Protein AF-A0A7S2GLH0-F1 (afdb_monomer_lite)

Structure (mmCIF, N/CA/C/O backbone):
data_AF-A0A7S2GLH0-F1
#
_entry.id   AF-A0A7S2GLH0-F1
#
loop_
_atom_site.group_PDB
_atom_site.id
_atom_site.type_symbol
_atom_site.label_atom_id
_atom_site.label_alt_id
_atom_site.label_comp_id
_atom_site.label_asym_id
_atom_site.label_entity_id
_atom_site.label_seq_id
_atom_site.pdbx_PDB_ins_code
_atom_site.Cartn_x
_atom_site.Cartn_y
_atom_site.Cartn_z
_atom_site.occupancy
_atom_site.B_iso_or_equiv
_atom_site.auth_seq_id
_atom_site.auth_comp_id
_atom_site.auth_asym_id
_atom_site.auth_atom_id
_atom_site.pdbx_PDB_model_num
ATOM 1 N N . ASP A 1 1 ? 28.088 -12.891 -2.652 1.00 66.31 1 ASP A N 1
ATOM 2 C CA . ASP A 1 1 ? 27.156 -11.848 -3.096 1.00 66.31 1 ASP A CA 1
ATOM 3 C C . ASP A 1 1 ? 27.469 -10.560 -2.345 1.00 66.31 1 ASP A C 1
ATOM 5 O O . ASP A 1 1 ? 27.118 -10.436 -1.178 1.00 66.31 1 ASP A O 1
ATOM 9 N N . GLU A 1 2 ? 28.258 -9.663 -2.943 1.00 68.81 2 GLU A N 1
ATOM 10 C CA . GLU A 1 2 ? 28.702 -8.412 -2.291 1.00 68.81 2 GLU A CA 1
ATOM 11 C C . GLU A 1 2 ? 27.530 -7.476 -1.950 1.00 68.81 2 GLU A C 1
ATOM 13 O O . GLU A 1 2 ? 27.595 -6.743 -0.965 1.00 68.81 2 GLU A O 1
ATOM 18 N N . ALA A 1 3 ? 26.420 -7.571 -2.689 1.00 62.12 3 ALA A N 1
ATOM 19 C CA . ALA A 1 3 ? 25.218 -6.769 -2.471 1.00 62.12 3 ALA A CA 1
ATOM 20 C C . ALA A 1 3 ? 24.576 -7.005 -1.091 1.00 62.12 3 ALA A C 1
ATOM 22 O O . ALA A 1 3 ? 24.156 -6.056 -0.432 1.00 62.12 3 ALA A O 1
ATOM 23 N N . LEU A 1 4 ? 24.562 -8.252 -0.606 1.00 71.62 4 LEU A N 1
ATOM 24 C CA . LEU A 1 4 ? 23.995 -8.593 0.706 1.00 71.62 4 LEU A CA 1
ATOM 25 C C . LEU A 1 4 ? 24.867 -8.109 1.870 1.00 71.62 4 LEU A C 1
ATOM 27 O O . LEU A 1 4 ? 24.354 -7.753 2.930 1.00 71.62 4 LEU A O 1
ATOM 31 N N . VAL A 1 5 ? 26.187 -8.069 1.671 1.00 75.69 5 VAL A N 1
ATOM 32 C CA . VAL A 1 5 ? 27.137 -7.575 2.678 1.00 75.69 5 VAL A CA 1
ATOM 33 C C . VAL A 1 5 ? 26.999 -6.063 2.840 1.00 75.69 5 VAL A C 1
ATOM 35 O O . VAL A 1 5 ? 26.977 -5.571 3.967 1.00 75.69 5 VAL A O 1
ATOM 38 N N . LEU A 1 6 ? 26.840 -5.341 1.727 1.00 75.44 6 LEU A N 1
ATOM 39 C CA . LEU A 1 6 ? 26.615 -3.897 1.736 1.00 75.44 6 LEU A CA 1
ATOM 40 C C . LEU A 1 6 ? 25.261 -3.528 2.351 1.00 75.44 6 LEU A C 1
ATOM 42 O O . LEU A 1 6 ? 25.199 -2.593 3.143 1.00 75.44 6 LEU A O 1
ATOM 46 N N . LEU A 1 7 ? 24.203 -4.294 2.065 1.00 77.19 7 LEU A N 1
ATOM 47 C CA . LEU A 1 7 ? 22.875 -4.062 2.641 1.00 77.19 7 LEU A CA 1
ATOM 48 C C . LEU A 1 7 ? 22.872 -4.263 4.166 1.00 77.19 7 LEU A C 1
ATOM 50 O O . LEU A 1 7 ? 22.341 -3.426 4.892 1.00 77.19 7 LEU A O 1
ATOM 54 N N . ARG A 1 8 ? 23.534 -5.321 4.663 1.00 77.88 8 ARG A N 1
ATOM 55 C CA . ARG A 1 8 ? 23.732 -5.542 6.106 1.00 77.88 8 ARG A CA 1
ATOM 56 C C . ARG A 1 8 ? 24.511 -4.394 6.743 1.00 77.88 8 ARG A C 1
ATOM 58 O O . ARG A 1 8 ? 24.122 -3.915 7.799 1.00 77.88 8 ARG A O 1
ATOM 65 N N . GLN A 1 9 ? 25.609 -3.969 6.118 1.00 81.31 9 GLN A N 1
ATOM 66 C CA . GLN A 1 9 ? 26.464 -2.921 6.673 1.00 81.31 9 GLN A CA 1
ATOM 67 C C . GLN A 1 9 ? 25.758 -1.558 6.697 1.00 81.31 9 GLN A C 1
ATOM 69 O O . GLN A 1 9 ? 25.910 -0.823 7.666 1.00 81.31 9 GLN A O 1
ATOM 74 N N . ALA A 1 10 ? 24.938 -1.251 5.689 1.00 75.06 10 ALA A N 1
ATOM 75 C CA . ALA A 1 10 ? 24.121 -0.039 5.665 1.00 75.06 10 ALA A CA 1
ATOM 76 C C . ALA A 1 10 ? 23.033 -0.043 6.756 1.00 75.06 10 ALA A C 1
ATOM 78 O O . ALA A 1 10 ? 22.837 0.969 7.424 1.00 75.06 10 ALA A O 1
ATOM 79 N N . LEU A 1 11 ? 22.373 -1.185 6.988 1.00 76.31 11 LEU A N 1
ATOM 80 C CA . LEU A 1 11 ? 21.372 -1.338 8.053 1.00 76.31 11 LEU A CA 1
ATOM 81 C C . LEU A 1 11 ? 21.980 -1.198 9.458 1.00 76.31 11 LEU A C 1
ATOM 83 O O . LEU A 1 11 ? 21.398 -0.529 10.304 1.00 76.31 11 LEU A O 1
ATOM 87 N N . GLU A 1 12 ? 23.163 -1.773 9.689 1.00 76.00 12 GLU A N 1
ATOM 88 C CA . GLU A 1 12 ? 23.850 -1.740 10.994 1.00 76.00 12 GLU A CA 1
ATOM 89 C C . GLU A 1 12 ? 24.319 -0.317 11.376 1.00 76.00 12 GLU A C 1
ATOM 91 O O . GLU A 1 12 ? 24.325 0.059 12.550 1.00 76.00 12 GLU A O 1
ATOM 96 N N . VAL A 1 13 ? 24.672 0.509 10.382 1.00 73.88 13 VAL A N 1
ATOM 97 C CA . VAL A 1 13 ? 25.031 1.923 10.594 1.00 73.88 13 VAL A CA 1
ATOM 98 C C . VAL A 1 13 ? 23.799 2.749 10.977 1.00 73.88 13 VAL A C 1
ATOM 100 O O . VAL A 1 13 ? 23.858 3.521 11.933 1.00 73.88 13 VAL A O 1
ATOM 103 N N . LEU A 1 14 ? 22.671 2.538 10.293 1.00 69.56 14 LEU A N 1
ATOM 104 C CA . LEU A 1 14 ? 21.427 3.273 10.545 1.00 69.56 14 LEU A CA 1
ATOM 105 C C . LEU A 1 14 ? 20.835 2.982 11.933 1.00 69.56 14 LEU A C 1
ATOM 107 O O . LEU A 1 14 ? 20.327 3.895 12.584 1.00 69.56 14 LEU A O 1
ATOM 111 N N . THR A 1 15 ? 20.927 1.741 12.424 1.00 67.25 15 THR A N 1
ATOM 112 C CA . THR A 1 15 ? 20.434 1.391 13.769 1.00 67.25 15 THR A CA 1
ATOM 113 C C . THR A 1 15 ? 21.266 2.040 14.874 1.00 67.25 15 THR A C 1
ATOM 115 O O . THR A 1 15 ? 20.710 2.573 15.833 1.00 67.25 15 THR A O 1
ATOM 118 N N . THR A 1 16 ? 22.591 2.091 14.701 1.00 63.91 16 THR A N 1
ATOM 119 C CA . THR A 1 16 ? 23.515 2.653 15.700 1.00 63.91 16 THR A CA 1
ATOM 120 C C . THR A 1 16 ? 23.279 4.153 15.939 1.00 63.91 16 THR A C 1
ATOM 122 O O . THR A 1 16 ? 23.352 4.631 17.077 1.00 63.91 16 THR A O 1
ATOM 125 N N . GLU A 1 17 ? 22.968 4.918 14.886 1.00 67.62 17 GLU A N 1
ATOM 126 C CA . GLU A 1 17 ? 22.689 6.356 15.010 1.00 67.62 17 GLU A CA 1
ATOM 127 C C . GLU A 1 17 ? 21.389 6.648 15.774 1.00 67.62 17 GLU A C 1
ATOM 129 O O . GLU A 1 17 ? 21.324 7.621 16.533 1.00 67.62 17 GLU A O 1
ATOM 134 N N . LEU A 1 18 ? 20.369 5.796 15.620 1.00 58.84 18 LEU A N 1
ATOM 135 C CA . LEU A 1 18 ? 19.088 5.959 16.308 1.00 58.84 18 LEU A CA 1
ATOM 136 C C . LEU A 1 18 ? 19.211 5.668 17.811 1.00 58.84 18 LEU A C 1
ATOM 138 O O . LEU A 1 18 ? 18.717 6.443 18.633 1.00 58.84 18 LEU A O 1
ATOM 142 N N . GLU A 1 19 ? 19.927 4.602 18.176 1.00 64.94 19 GLU A N 1
ATOM 143 C CA . GLU A 1 19 ? 20.133 4.212 19.577 1.00 64.94 19 GLU A CA 1
ATOM 144 C C . GLU A 1 19 ? 20.961 5.255 20.344 1.00 64.94 19 GLU A C 1
ATOM 146 O O . GLU A 1 19 ? 20.630 5.615 21.476 1.00 64.94 19 GLU A O 1
ATOM 151 N N . THR A 1 20 ? 21.983 5.829 19.700 1.00 61.44 20 THR A N 1
ATOM 152 C CA . THR A 1 20 ? 22.821 6.882 20.302 1.00 61.44 20 THR A CA 1
ATOM 153 C C . THR A 1 20 ? 22.031 8.175 20.550 1.00 61.44 20 THR A C 1
ATOM 155 O O . THR A 1 20 ? 22.243 8.845 21.563 1.00 61.44 20 THR A O 1
ATOM 158 N N . LYS A 1 21 ? 21.075 8.521 19.673 1.00 61.22 21 LYS A N 1
ATOM 159 C CA . LYS A 1 21 ? 20.187 9.680 19.874 1.00 61.22 21 LYS A CA 1
ATOM 160 C C . LYS A 1 21 ? 19.155 9.462 20.983 1.00 61.22 21 LYS A C 1
ATOM 162 O O . LYS A 1 21 ? 18.880 10.404 21.723 1.00 61.22 21 LYS A O 1
ATOM 167 N N . GLN A 1 22 ? 18.604 8.254 21.130 1.00 57.34 22 GLN A N 1
ATOM 168 C CA . GLN A 1 22 ? 17.631 7.960 22.192 1.00 57.34 22 GLN A CA 1
ATOM 169 C C . GLN A 1 22 ? 18.273 7.843 23.583 1.00 57.34 22 GLN A C 1
ATOM 171 O O . GLN A 1 22 ? 17.682 8.301 24.560 1.00 57.34 22 GLN A O 1
ATOM 176 N N . ALA A 1 23 ? 19.495 7.306 23.685 1.00 59.59 23 ALA A N 1
ATOM 177 C CA . ALA A 1 23 ? 20.200 7.163 24.962 1.00 59.59 23 ALA A CA 1
ATOM 178 C C . ALA A 1 23 ? 20.534 8.515 25.626 1.00 59.59 23 ALA A C 1
ATOM 180 O O . ALA A 1 23 ? 20.483 8.634 26.848 1.00 59.59 23 ALA A O 1
ATOM 181 N N . SER A 1 24 ? 20.796 9.567 24.840 1.00 57.16 24 SER A N 1
ATOM 182 C CA . SER A 1 24 ? 21.081 10.907 25.377 1.00 57.16 24 SER A CA 1
ATOM 183 C C . SER A 1 24 ? 19.861 11.607 25.994 1.00 57.16 24 SER A C 1
ATOM 185 O O . SER A 1 24 ? 20.040 12.620 26.667 1.00 57.16 24 SER A O 1
ATOM 187 N N . LEU A 1 25 ? 18.637 11.115 25.768 1.00 57.03 25 LEU A N 1
ATOM 188 C CA . LEU A 1 25 ? 17.414 11.747 26.274 1.00 57.03 25 LEU A CA 1
ATOM 189 C C . LEU A 1 25 ? 16.958 11.212 27.642 1.00 57.03 25 LEU A C 1
ATOM 191 O O . LEU A 1 25 ? 16.051 11.794 28.232 1.00 57.03 25 LEU A O 1
ATOM 195 N N . MET A 1 26 ? 17.541 10.114 28.142 1.00 60.03 26 MET A N 1
ATOM 196 C C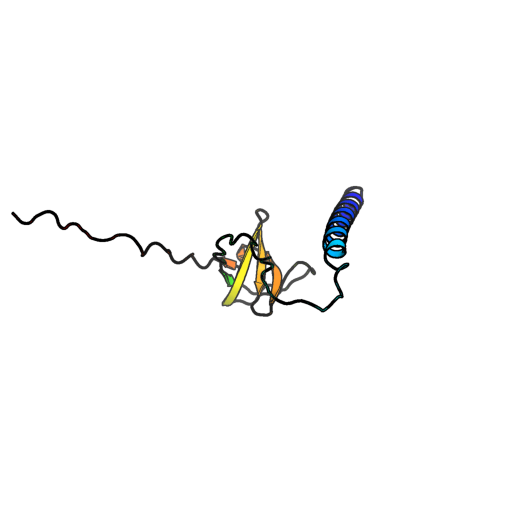A . MET A 1 26 ? 16.974 9.367 29.278 1.00 60.03 26 MET A CA 1
ATOM 197 C C . MET A 1 26 ? 17.837 9.345 30.548 1.00 60.03 26 MET A C 1
ATOM 199 O O . MET A 1 26 ? 17.373 8.888 31.592 1.00 60.03 26 MET A O 1
ATOM 203 N N . GLU A 1 27 ? 19.050 9.896 30.509 1.00 58.47 27 GLU A N 1
ATOM 204 C CA . GLU A 1 27 ? 19.855 10.139 31.709 1.00 58.47 27 GLU A CA 1
ATOM 205 C C . GLU A 1 27 ? 19.818 11.626 32.078 1.00 58.47 27 GLU A C 1
ATOM 207 O O . GLU A 1 27 ? 20.260 12.470 31.304 1.00 58.47 27 GLU A O 1
ATOM 212 N N . SER A 1 28 ? 19.327 11.913 33.293 1.00 52.53 28 SER A N 1
ATOM 213 C CA . SER A 1 28 ? 19.127 13.224 33.951 1.00 52.53 28 SER A CA 1
ATOM 214 C C . SER A 1 28 ? 17.728 13.834 33.689 1.00 52.53 28 SER A C 1
ATOM 216 O O . SER A 1 28 ? 17.422 14.307 32.608 1.00 52.53 28 SER A O 1
ATOM 218 N N . ASN A 1 29 ? 16.756 13.806 34.611 1.00 50.66 29 ASN A N 1
ATOM 219 C CA . ASN A 1 29 ? 16.848 14.228 36.008 1.00 50.66 29 ASN A CA 1
ATOM 220 C C . ASN A 1 29 ? 15.777 13.560 36.890 1.00 50.66 29 ASN A C 1
ATOM 222 O O . ASN A 1 29 ? 14.580 13.788 36.720 1.00 50.66 29 ASN A O 1
ATOM 226 N N . ALA A 1 30 ? 16.229 12.808 37.890 1.00 55.78 30 ALA A N 1
ATOM 227 C CA . ALA A 1 30 ? 15.496 12.615 39.130 1.00 55.78 30 ALA A CA 1
ATOM 228 C C . ALA A 1 30 ? 16.022 13.648 40.135 1.00 55.78 30 ALA A C 1
ATOM 230 O O . ALA A 1 30 ? 17.096 13.446 40.687 1.00 55.78 30 ALA A O 1
ATOM 231 N N . ASP A 1 31 ? 15.291 14.746 40.334 1.00 54.47 31 ASP A N 1
ATOM 232 C CA . ASP A 1 31 ? 15.242 15.462 41.614 1.00 54.47 31 ASP A CA 1
ATOM 233 C C . ASP A 1 31 ? 13.991 16.358 41.639 1.00 54.47 31 ASP A C 1
ATOM 235 O O . ASP A 1 31 ? 13.773 17.191 40.759 1.00 54.47 31 ASP A O 1
ATOM 239 N N . THR A 1 32 ? 13.113 16.122 42.609 1.00 56.41 32 THR A N 1
ATOM 240 C CA . THR A 1 32 ? 11.927 16.935 42.880 1.00 56.41 32 THR A CA 1
ATOM 241 C C . THR A 1 32 ? 12.246 17.941 43.980 1.00 56.41 32 THR A C 1
ATOM 243 O O . THR A 1 32 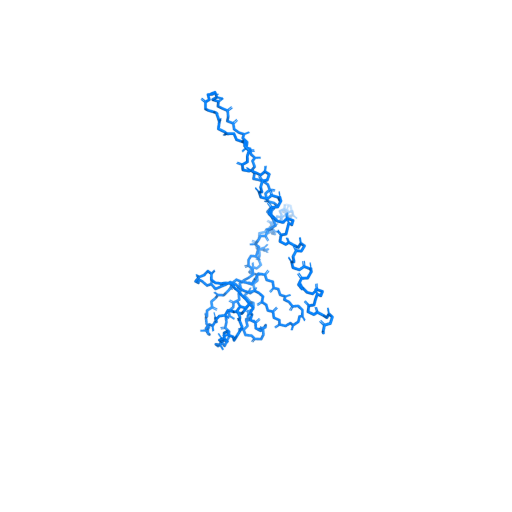? 12.249 17.550 45.143 1.00 56.41 32 THR A O 1
ATOM 246 N N . ASP A 1 33 ? 12.402 19.218 43.630 1.00 50.91 33 ASP A N 1
ATOM 247 C CA . ASP A 1 33 ? 11.925 20.371 44.412 1.00 50.91 33 ASP A CA 1
ATOM 248 C C . ASP A 1 33 ? 11.977 21.647 43.546 1.00 50.91 33 ASP A C 1
ATOM 250 O O . ASP A 1 33 ? 13.003 21.943 42.940 1.00 50.91 33 ASP A O 1
ATOM 254 N N . GLY A 1 34 ? 10.875 22.408 43.483 1.00 48.59 34 GLY A N 1
ATOM 255 C CA . GLY A 1 34 ? 10.883 23.774 42.926 1.00 48.59 34 GLY A CA 1
ATOM 256 C C . GLY A 1 34 ? 10.232 24.005 41.551 1.00 48.59 34 GLY A C 1
ATOM 257 O O . GLY A 1 34 ? 10.897 24.373 40.597 1.00 48.59 34 GLY A O 1
ATOM 258 N N . ARG A 1 35 ? 8.904 23.844 41.488 1.00 51.19 35 ARG A N 1
ATOM 259 C CA . ARG A 1 35 ? 7.919 24.843 41.011 1.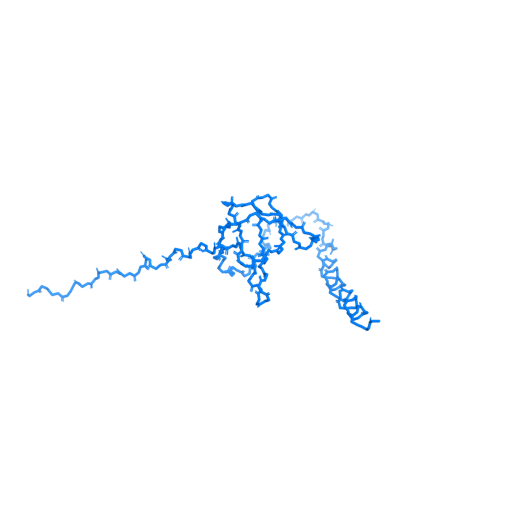00 51.19 35 ARG A CA 1
ATOM 260 C C . ARG A 1 35 ? 8.219 25.695 39.741 1.00 51.19 35 ARG A C 1
ATOM 262 O O . ARG A 1 35 ? 9.099 26.541 39.747 1.00 51.19 35 ARG A O 1
ATOM 269 N N . GLU A 1 36 ? 7.279 25.589 38.782 1.00 51.12 36 GLU A N 1
ATOM 270 C CA . GLU A 1 36 ? 7.003 26.482 37.624 1.00 51.12 36 GLU A CA 1
ATOM 271 C C . GLU A 1 36 ? 8.079 26.416 36.518 1.00 51.12 36 GLU A C 1
ATOM 273 O O . GLU A 1 36 ? 9.098 27.079 36.581 1.00 51.12 36 GLU A O 1
ATOM 278 N N . GLY A 1 37 ? 7.970 25.564 35.497 1.00 47.28 37 GLY A N 1
ATOM 279 C CA . GLY A 1 37 ? 6.893 25.515 34.508 1.00 47.28 37 GLY A CA 1
ATOM 280 C C . GLY A 1 37 ? 7.428 26.070 33.179 1.00 47.28 37 GLY A C 1
ATOM 281 O O . GLY A 1 37 ? 7.931 27.187 33.157 1.00 47.28 37 GLY A O 1
ATOM 282 N N . ASN A 1 38 ? 7.265 25.295 32.097 1.00 44.78 38 ASN A N 1
ATOM 283 C CA . ASN A 1 38 ? 7.521 25.637 30.685 1.00 44.78 38 ASN A CA 1
ATOM 284 C C . ASN A 1 38 ? 8.877 25.210 30.071 1.00 44.78 38 ASN A C 1
ATOM 286 O O . ASN A 1 38 ? 9.689 26.046 29.684 1.00 44.78 38 ASN A O 1
ATOM 290 N N . VAL A 1 39 ? 9.074 23.898 29.881 1.00 50.09 39 VAL A N 1
ATOM 291 C CA . VAL A 1 39 ? 9.903 23.378 28.776 1.00 50.09 39 VAL A CA 1
ATOM 292 C C . VAL A 1 39 ? 8.949 23.031 27.637 1.00 50.09 39 VAL A C 1
ATOM 294 O O . VAL A 1 39 ? 8.293 21.995 27.661 1.00 50.09 39 VAL A O 1
ATOM 297 N N . GLN A 1 40 ? 8.839 23.943 26.674 1.00 41.09 40 GLN A N 1
ATOM 298 C CA . GLN A 1 40 ? 8.234 23.685 25.371 1.00 41.09 40 GLN A CA 1
ATOM 299 C C . GLN A 1 40 ? 9.279 22.941 24.530 1.00 41.09 40 GLN A C 1
ATOM 301 O O . GLN A 1 40 ? 10.083 23.547 23.832 1.00 41.09 40 GLN A O 1
ATOM 306 N N . GLN A 1 41 ? 9.331 21.618 24.668 1.00 41.72 41 GLN A N 1
ATOM 307 C CA . GLN A 1 41 ? 9.550 20.775 23.496 1.00 41.72 41 GLN A CA 1
ATOM 308 C C . GLN A 1 41 ? 8.166 20.613 22.903 1.00 41.72 41 GLN A C 1
ATOM 310 O O . GLN A 1 41 ? 7.369 20.030 23.615 1.00 41.72 41 GLN A O 1
ATOM 315 N N . GLU A 1 42 ? 7.893 21.181 21.728 1.00 51.19 42 GLU A N 1
ATOM 316 C CA . GLU A 1 42 ? 6.963 20.715 20.678 1.00 51.19 42 GLU A CA 1
ATOM 317 C C . GLU A 1 42 ? 7.087 21.711 19.512 1.00 51.19 42 GLU A C 1
ATOM 319 O O . GLU A 1 42 ? 6.265 22.600 19.346 1.00 51.19 42 GLU A O 1
ATOM 324 N N . GLU A 1 43 ? 8.156 21.598 18.726 1.00 40.16 43 GLU A N 1
ATOM 325 C CA . GLU A 1 43 ? 8.187 22.125 17.353 1.00 40.16 43 GLU A CA 1
ATOM 326 C C . GLU A 1 43 ? 8.718 20.998 16.462 1.00 40.16 43 GLU A C 1
ATOM 328 O O . GLU A 1 43 ? 9.796 21.055 15.875 1.00 40.16 43 GLU A O 1
ATOM 333 N N . GLY A 1 44 ? 7.967 19.892 16.460 1.00 40.69 44 GLY A N 1
ATOM 334 C CA . GLY A 1 44 ? 7.922 19.024 15.297 1.00 40.69 44 GLY A CA 1
ATOM 335 C C . GLY A 1 44 ? 7.200 19.822 14.230 1.00 40.69 44 GLY A C 1
ATOM 336 O O . GLY A 1 44 ? 6.021 20.129 14.387 1.00 40.69 44 GLY A O 1
ATOM 337 N N . GLU A 1 45 ? 7.965 20.230 13.229 1.00 42.91 45 GLU A N 1
ATOM 338 C CA . GLU A 1 45 ? 7.530 20.946 12.045 1.00 42.91 45 GLU A CA 1
ATOM 339 C C . GLU A 1 45 ? 6.193 20.358 11.581 1.00 42.91 45 GLU A C 1
ATOM 341 O O . GLU A 1 45 ? 6.091 19.194 11.194 1.00 42.91 45 GLU A O 1
ATOM 346 N N . GLU A 1 46 ? 5.146 21.165 11.710 1.00 45.16 46 GLU A N 1
ATOM 347 C CA . GLU A 1 46 ? 3.821 20.939 11.156 1.00 45.16 46 GLU A CA 1
ATOM 348 C C . GLU A 1 46 ? 3.907 21.004 9.627 1.00 45.16 46 GLU A C 1
ATOM 350 O O . GLU A 1 46 ? 3.364 21.894 8.970 1.00 45.16 46 GLU A O 1
ATOM 355 N N . ASP A 1 47 ? 4.610 20.041 9.030 1.00 39.41 47 ASP A N 1
ATOM 356 C CA . ASP A 1 47 ? 4.426 19.716 7.630 1.00 39.41 47 ASP A CA 1
ATOM 357 C C . ASP A 1 47 ? 2.945 19.431 7.493 1.00 39.41 47 ASP A C 1
ATOM 359 O O . ASP A 1 47 ? 2.408 18.519 8.119 1.00 39.41 47 ASP A O 1
ATOM 363 N N . SER A 1 48 ? 2.261 20.311 6.777 1.00 42.69 48 SER A N 1
ATOM 364 C CA . SER A 1 48 ? 0.820 20.314 6.627 1.00 42.69 48 SER A CA 1
ATOM 365 C C . SER A 1 48 ? 0.378 18.928 6.165 1.00 42.69 48 SER A C 1
ATOM 367 O O . SER A 1 48 ? 0.416 18.645 4.966 1.00 42.69 48 SER A O 1
ATOM 369 N N . ILE A 1 49 ? -0.004 18.049 7.106 1.00 50.12 49 ILE A N 1
ATOM 370 C CA . ILE A 1 49 ? -0.319 16.648 6.821 1.00 50.12 49 ILE A CA 1
ATOM 371 C C . ILE A 1 49 ? -1.696 16.627 6.182 1.00 50.12 49 ILE A C 1
ATOM 373 O O . ILE A 1 49 ? -2.711 16.228 6.752 1.00 50.12 49 ILE A O 1
ATOM 377 N N . SER A 1 50 ? -1.741 17.046 4.931 1.00 59.75 50 SER A N 1
ATOM 378 C CA . SER A 1 50 ? -2.706 16.550 3.985 1.00 59.75 50 SER A CA 1
ATOM 379 C C . SER A 1 50 ? -2.452 15.061 3.823 1.00 59.75 50 SER A C 1
ATOM 381 O O . SER A 1 50 ? -1.784 14.637 2.881 1.00 59.75 50 SER A O 1
ATOM 383 N N . SER A 1 51 ? -2.934 14.293 4.799 1.00 72.38 51 SER A N 1
ATOM 384 C CA . SER A 1 51 ? -2.935 12.841 4.784 1.00 72.38 51 SER A CA 1
ATOM 385 C C . SER A 1 51 ? -3.708 12.434 3.543 1.00 72.38 51 SER A C 1
ATOM 387 O O . SER A 1 51 ? -4.937 12.529 3.496 1.00 72.38 51 SER A O 1
ATOM 389 N N . GLN A 1 52 ? -2.976 12.080 2.492 1.00 88.75 52 GLN A N 1
ATOM 390 C CA . GLN A 1 52 ? -3.580 11.605 1.267 1.00 88.75 52 GLN A CA 1
ATOM 391 C C . GLN A 1 52 ? -4.160 10.230 1.582 1.00 88.75 52 GLN A C 1
ATOM 393 O O . GLN A 1 52 ? -3.437 9.319 1.974 1.00 88.75 52 GLN A O 1
ATOM 398 N N . THR A 1 53 ? -5.472 10.079 1.452 1.00 92.88 53 THR A N 1
ATOM 399 C CA . THR A 1 53 ? -6.112 8.772 1.622 1.00 92.88 53 THR A CA 1
ATOM 400 C C . THR A 1 53 ? -6.304 8.118 0.267 1.00 92.88 53 THR A C 1
ATOM 402 O O . THR A 1 53 ? -6.342 8.792 -0.763 1.00 92.88 53 THR A O 1
ATOM 405 N N . GLY A 1 54 ? -6.419 6.799 0.255 1.00 94.44 54 GLY A N 1
ATOM 406 C CA . GLY A 1 54 ? -6.733 6.028 -0.933 1.00 94.44 54 GLY A CA 1
ATOM 407 C C . GLY A 1 54 ? -7.821 5.006 -0.650 1.00 94.44 54 GLY A C 1
ATOM 408 O O . GLY A 1 54 ? -7.961 4.533 0.473 1.00 94.44 54 GLY A O 1
ATOM 409 N N . THR A 1 55 ? -8.595 4.682 -1.678 1.00 96.00 55 THR A N 1
ATOM 410 C CA . THR A 1 55 ? -9.562 3.584 -1.660 1.00 96.00 55 THR A CA 1
ATOM 411 C C . THR A 1 55 ? -8.937 2.360 -2.315 1.00 96.00 55 THR A C 1
ATOM 413 O O . THR A 1 55 ? -8.433 2.450 -3.439 1.00 96.00 55 THR A O 1
ATOM 416 N N . VAL A 1 56 ? -8.993 1.217 -1.639 1.00 96.38 56 VAL A N 1
ATOM 417 C CA . VAL A 1 56 ? -8.495 -0.057 -2.159 1.00 96.38 56 VAL A CA 1
ATOM 418 C C . VAL A 1 56 ? -9.447 -0.592 -3.230 1.00 96.38 56 VAL A C 1
ATOM 420 O O . VAL A 1 56 ? -10.655 -0.695 -3.017 1.00 96.38 56 VAL A O 1
ATOM 423 N N . LEU A 1 57 ? -8.905 -0.926 -4.398 1.00 93.69 57 LEU A N 1
ATOM 424 C CA . LEU A 1 57 ? -9.660 -1.404 -5.559 1.00 93.69 57 LEU A CA 1
ATOM 425 C C . LEU A 1 57 ? -9.719 -2.930 -5.658 1.00 93.69 57 LEU A C 1
ATOM 427 O O . LEU A 1 57 ? -10.656 -3.454 -6.258 1.00 93.69 57 LEU A O 1
ATOM 431 N N . TYR A 1 58 ? -8.722 -3.621 -5.102 1.00 94.44 58 TYR A N 1
ATOM 432 C CA . TYR A 1 58 ? -8.591 -5.073 -5.166 1.00 94.44 58 TYR A CA 1
ATOM 433 C C . TYR A 1 58 ? -8.000 -5.618 -3.869 1.00 94.44 58 TYR A C 1
ATOM 435 O O . TYR A 1 58 ? -7.183 -4.958 -3.225 1.00 94.44 58 TYR A O 1
ATOM 443 N N . ASP A 1 59 ? -8.358 -6.852 -3.530 1.00 94.12 59 ASP A N 1
ATOM 444 C CA . ASP A 1 59 ? -7.786 -7.547 -2.383 1.00 94.12 59 ASP A CA 1
ATOM 445 C C . ASP A 1 59 ? -6.310 -7.863 -2.654 1.00 94.12 59 ASP A C 1
ATOM 447 O O . ASP A 1 59 ? -5.962 -8.419 -3.700 1.00 94.12 59 ASP A O 1
ATOM 451 N N . PHE A 1 60 ? -5.442 -7.566 -1.692 1.00 92.06 60 PHE A N 1
ATOM 452 C CA . PHE A 1 60 ? -4.031 -7.929 -1.745 1.00 92.06 60 PHE A CA 1
ATOM 453 C C . PHE A 1 60 ? -3.629 -8.615 -0.444 1.00 92.06 60 PHE A C 1
ATOM 455 O O . PHE A 1 60 ? -3.942 -8.166 0.661 1.00 92.06 60 PHE A O 1
ATOM 462 N N . LYS A 1 61 ? -2.953 -9.754 -0.588 1.00 94.81 61 LYS A N 1
ATOM 463 C CA . LYS A 1 61 ? -2.406 -10.519 0.527 1.00 94.81 61 LYS A CA 1
ATOM 464 C C . LYS A 1 61 ? -0.897 -10.358 0.519 1.00 94.81 61 LYS A C 1
ATOM 466 O O . LYS A 1 61 ? -0.248 -10.759 -0.445 1.00 94.81 61 LYS A O 1
ATOM 471 N N . ALA A 1 62 ? -0.378 -9.794 1.606 1.00 92.62 62 ALA A N 1
ATOM 472 C CA . ALA A 1 62 ? 1.050 -9.704 1.848 1.00 92.62 62 ALA A CA 1
ATOM 473 C C . ALA A 1 62 ? 1.694 -11.093 1.727 1.00 92.62 62 ALA A C 1
ATOM 475 O O . ALA A 1 62 ? 1.225 -12.063 2.329 1.00 92.62 62 ALA A O 1
ATOM 476 N N . SER A 1 63 ? 2.735 -11.174 0.907 1.00 91.62 63 SER A N 1
ATOM 477 C CA . SER A 1 63 ? 3.589 -12.353 0.740 1.00 91.62 63 SER A CA 1
ATOM 478 C C . SER A 1 63 ? 4.906 -12.199 1.503 1.00 91.62 63 SER A C 1
ATOM 480 O O . SER A 1 63 ? 5.482 -13.192 1.941 1.00 91.62 63 SER A O 1
ATOM 482 N N . GLU A 1 64 ? 5.334 -10.956 1.733 1.00 93.00 64 GLU A N 1
ATOM 483 C CA . GLU A 1 64 ? 6.533 -10.606 2.490 1.00 93.00 64 GLU A CA 1
ATOM 484 C C . GLU A 1 64 ? 6.213 -9.723 3.709 1.00 93.00 64 GLU A C 1
ATOM 486 O O . GLU A 1 64 ? 5.215 -9.007 3.726 1.00 93.00 64 GLU A O 1
ATOM 491 N N . ASP A 1 65 ? 7.097 -9.708 4.713 1.00 91.69 65 ASP A N 1
ATOM 492 C CA . ASP A 1 65 ? 6.892 -8.982 5.981 1.00 91.69 65 ASP A CA 1
ATOM 493 C C . ASP A 1 65 ? 6.823 -7.447 5.846 1.00 91.69 65 ASP A C 1
ATOM 495 O O . ASP A 1 65 ? 6.340 -6.764 6.744 1.00 91.69 65 ASP A O 1
ATOM 499 N N . TRP A 1 66 ? 7.317 -6.890 4.737 1.00 92.00 66 TRP A N 1
ATOM 500 C CA . TRP A 1 66 ? 7.280 -5.448 4.445 1.00 92.00 66 TRP A CA 1
ATOM 501 C C . TRP A 1 66 ? 5.983 -5.008 3.745 1.00 92.00 66 TRP A C 1
ATOM 503 O O . TRP A 1 66 ? 5.775 -3.812 3.506 1.00 92.00 66 TRP A O 1
ATOM 513 N N . GLN A 1 67 ? 5.122 -5.966 3.398 1.00 93.88 67 GLN A N 1
ATOM 514 C CA . GLN A 1 67 ? 3.830 -5.749 2.760 1.00 93.88 67 GLN A CA 1
ATOM 515 C C . GLN A 1 67 ? 2.696 -5.806 3.784 1.00 93.88 67 GLN A C 1
ATOM 517 O O . GLN A 1 67 ? 2.824 -6.402 4.852 1.00 93.88 67 GLN A O 1
ATOM 52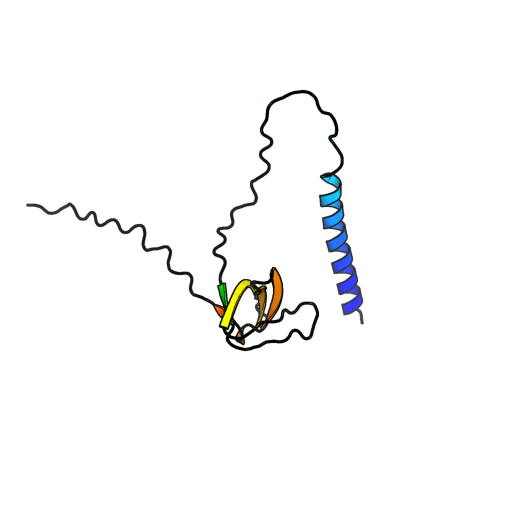2 N N . VAL A 1 68 ? 1.550 -5.220 3.435 1.00 95.12 68 VAL A N 1
ATOM 523 C CA . VAL A 1 68 ? 0.351 -5.240 4.283 1.00 95.12 68 VAL A CA 1
ATOM 524 C C . VAL A 1 68 ? -0.848 -5.823 3.542 1.00 95.12 68 VAL A C 1
ATOM 526 O O . VAL A 1 68 ? -1.017 -5.628 2.339 1.00 95.12 68 VAL A O 1
ATOM 529 N N . ASP A 1 69 ? -1.675 -6.577 4.265 1.00 95.19 69 ASP A N 1
ATOM 530 C CA . ASP A 1 69 ? -2.972 -7.033 3.780 1.00 95.19 69 ASP A CA 1
ATOM 531 C C . ASP A 1 69 ? -3.945 -5.859 3.580 1.00 95.19 69 ASP A C 1
ATOM 533 O O . ASP A 1 69 ? -4.119 -5.035 4.472 1.00 95.19 69 ASP A O 1
ATOM 537 N N . ILE A 1 70 ? -4.598 -5.802 2.415 1.00 94.56 70 ILE A N 1
ATOM 538 C CA . ILE A 1 70 ? -5.653 -4.822 2.109 1.00 94.56 70 ILE A CA 1
ATOM 539 C C . ILE A 1 70 ? -6.849 -5.512 1.451 1.00 94.56 70 ILE A C 1
ATOM 541 O O . ILE A 1 70 ? -6.690 -6.495 0.718 1.00 94.56 70 ILE A O 1
ATOM 545 N N . VAL A 1 71 ? -8.051 -5.003 1.721 1.00 95.88 71 VAL A N 1
ATOM 546 C CA . VAL A 1 71 ? -9.311 -5.533 1.190 1.00 95.88 71 VAL A CA 1
ATOM 547 C C . VAL A 1 71 ? -10.001 -4.475 0.341 1.00 95.88 71 VAL A C 1
ATOM 549 O O . VAL A 1 71 ? -9.980 -3.285 0.645 1.00 95.88 71 VAL A O 1
ATOM 552 N N . THR A 1 72 ? -10.621 -4.912 -0.749 1.00 95.75 72 THR A N 1
ATOM 553 C CA . THR A 1 72 ? -11.388 -4.058 -1.655 1.00 95.75 72 THR A CA 1
ATOM 554 C C . THR A 1 72 ? -12.425 -3.233 -0.897 1.00 95.75 72 THR A C 1
ATOM 556 O O . THR A 1 72 ? -13.255 -3.774 -0.169 1.00 95.75 72 THR A O 1
ATOM 559 N N . GLY A 1 73 ? -12.421 -1.922 -1.132 1.00 94.06 73 GLY A N 1
ATOM 560 C CA . GLY A 1 73 ? -13.318 -0.966 -0.487 1.00 94.06 73 GLY A CA 1
ATOM 561 C C . GLY A 1 73 ? -12.769 -0.342 0.796 1.00 94.06 73 GLY A C 1
ATOM 562 O O . GLY A 1 73 ? -13.340 0.652 1.245 1.00 94.06 73 GLY A O 1
ATOM 563 N N . ASP A 1 74 ? -11.664 -0.852 1.347 1.00 93.88 74 ASP A N 1
ATOM 564 C CA . ASP A 1 74 ? -11.026 -0.238 2.509 1.00 93.88 74 ASP A CA 1
ATOM 565 C C . ASP A 1 74 ? -10.420 1.123 2.166 1.00 93.88 74 ASP A C 1
ATOM 567 O O . ASP A 1 74 ? -10.012 1.401 1.031 1.00 93.88 74 ASP A O 1
ATOM 571 N N . ILE A 1 75 ? -10.340 1.974 3.188 1.00 94.62 75 ILE A N 1
ATOM 572 C CA . ILE A 1 75 ? -9.630 3.245 3.121 1.00 94.62 75 ILE A CA 1
ATOM 573 C C . ILE A 1 75 ? -8.279 3.081 3.799 1.00 94.62 75 ILE A C 1
ATOM 575 O O . ILE A 1 75 ? -8.196 2.687 4.961 1.00 94.62 75 ILE A O 1
ATOM 579 N N . VAL A 1 76 ? -7.229 3.433 3.068 1.00 94.56 76 VAL A N 1
ATOM 580 C CA . VAL A 1 76 ? -5.854 3.443 3.560 1.00 94.56 76 VAL A CA 1
ATOM 581 C C . VAL A 1 76 ? -5.302 4.861 3.554 1.00 94.56 76 VAL A C 1
ATOM 583 O O . VAL A 1 76 ? -5.712 5.705 2.753 1.00 94.56 76 VAL A O 1
ATOM 586 N N . VAL A 1 77 ? -4.357 5.136 4.446 1.00 94.12 77 VAL A N 1
ATOM 587 C CA . VAL A 1 77 ? -3.576 6.375 4.425 1.00 94.12 77 VAL A CA 1
ATOM 588 C C . VAL A 1 77 ? -2.318 6.119 3.612 1.00 94.12 77 VAL A C 1
ATOM 590 O O . VAL A 1 77 ? -1.569 5.200 3.926 1.00 94.12 77 VAL A O 1
ATOM 593 N N . VAL A 1 78 ? -2.086 6.908 2.568 1.00 92.75 78 VAL A N 1
ATOM 594 C CA . VAL A 1 78 ? -0.876 6.808 1.749 1.00 92.75 78 VAL A CA 1
ATOM 595 C C . VAL A 1 78 ? 0.217 7.632 2.416 1.00 92.75 78 VAL A C 1
ATOM 597 O O . VAL A 1 78 ? 0.121 8.857 2.480 1.00 92.75 78 VAL A O 1
ATOM 600 N N . LEU A 1 79 ? 1.228 6.937 2.933 1.00 91.56 79 LEU A N 1
ATOM 601 C CA . LEU A 1 79 ? 2.379 7.525 3.616 1.00 91.56 79 LEU A CA 1
ATOM 602 C C . LEU A 1 79 ? 3.457 7.929 2.607 1.00 91.56 79 LEU A C 1
ATOM 604 O O . LEU A 1 79 ? 4.012 9.018 2.702 1.00 91.56 79 LEU A O 1
ATOM 608 N N . GLU A 1 80 ? 3.709 7.077 1.610 1.00 91.62 80 GLU A N 1
ATOM 609 C CA . GLU A 1 80 ? 4.710 7.312 0.567 1.00 91.62 80 GLU A CA 1
ATOM 610 C C . GLU A 1 80 ? 4.262 6.713 -0.774 1.00 91.62 80 GLU A C 1
ATOM 612 O O . GLU A 1 80 ? 3.723 5.606 -0.824 1.00 91.62 80 GLU A O 1
ATOM 617 N N . GLN A 1 81 ? 4.496 7.444 -1.869 1.00 91.00 81 GLN A N 1
ATOM 618 C CA . GLN A 1 81 ? 4.294 6.964 -3.239 1.00 91.00 81 GLN A CA 1
ATOM 619 C C . GLN A 1 81 ? 5.657 6.627 -3.852 1.00 91.00 81 GLN A C 1
ATOM 621 O O . GLN A 1 81 ? 6.346 7.515 -4.360 1.00 91.00 81 GLN A O 1
ATOM 626 N N . GLY A 1 82 ? 6.055 5.357 -3.783 1.00 87.25 82 GLY A N 1
ATOM 627 C CA . GLY A 1 82 ? 7.293 4.881 -4.389 1.00 87.25 82 GLY A CA 1
ATOM 628 C C . GLY A 1 82 ? 7.240 4.962 -5.915 1.00 87.25 82 GLY A C 1
ATOM 629 O O . GLY A 1 82 ? 6.249 4.593 -6.548 1.00 87.25 82 GLY A O 1
ATOM 630 N N . ILE A 1 83 ? 8.326 5.441 -6.524 1.00 89.31 83 ILE A N 1
ATOM 631 C CA . ILE A 1 83 ? 8.469 5.540 -7.990 1.00 89.31 83 ILE A CA 1
ATOM 632 C C . ILE A 1 83 ? 8.618 4.171 -8.672 1.00 89.31 83 ILE A C 1
ATOM 634 O O . ILE A 1 83 ? 8.518 4.063 -9.891 1.00 89.31 83 ILE A O 1
ATOM 638 N N . ASP A 1 84 ? 8.883 3.134 -7.883 1.00 89.44 84 ASP A N 1
ATOM 639 C CA . ASP A 1 84 ? 8.964 1.729 -8.273 1.00 89.44 84 ASP A CA 1
ATOM 640 C C . ASP A 1 84 ? 7.583 1.057 -8.396 1.00 89.44 84 ASP A C 1
ATOM 642 O O . ASP A 1 84 ? 7.498 -0.121 -8.750 1.00 89.44 84 ASP A O 1
ATOM 646 N N . GLY A 1 85 ? 6.500 1.806 -8.155 1.00 91.19 85 GLY A N 1
ATOM 647 C CA . GLY A 1 85 ? 5.121 1.331 -8.272 1.00 91.19 85 GLY A CA 1
ATOM 648 C C . GLY A 1 85 ? 4.588 0.657 -7.008 1.00 91.19 85 GLY A C 1
ATOM 649 O O . GLY A 1 85 ? 3.526 0.033 -7.055 1.00 91.19 85 GLY A O 1
ATOM 650 N N . TRP A 1 86 ? 5.297 0.782 -5.884 1.00 94.56 86 TRP A N 1
ATOM 651 C CA . TRP A 1 86 ? 4.852 0.334 -4.568 1.00 94.56 86 TRP A CA 1
ATOM 652 C C . TRP A 1 86 ? 4.608 1.530 -3.663 1.00 94.56 86 TRP A C 1
ATOM 654 O O . TRP A 1 86 ? 5.440 2.422 -3.530 1.00 94.56 86 TRP A O 1
ATOM 664 N N . TRP A 1 87 ? 3.439 1.566 -3.040 1.00 95.19 87 TRP A N 1
ATOM 665 C CA . TRP A 1 87 ? 3.066 2.626 -2.118 1.00 95.19 87 TRP A CA 1
ATOM 666 C C . TRP A 1 87 ? 3.094 2.104 -0.699 1.00 95.19 87 TRP A C 1
ATOM 668 O O . TRP A 1 87 ? 2.531 1.046 -0.414 1.00 95.19 87 TRP A O 1
ATOM 678 N N . HIS A 1 88 ? 3.709 2.871 0.193 1.00 95.06 88 HIS A N 1
ATOM 679 C CA . HIS A 1 88 ? 3.643 2.616 1.619 1.00 95.06 88 HIS A CA 1
ATOM 680 C C . HIS A 1 88 ? 2.319 3.169 2.140 1.00 95.06 88 HIS A C 1
ATOM 682 O O . HIS A 1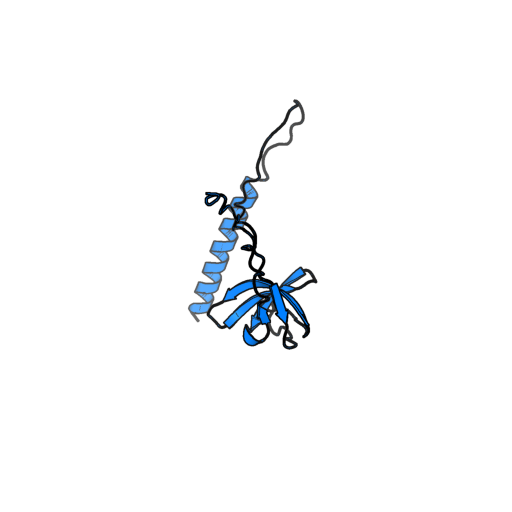 88 ? 2.050 4.371 2.053 1.00 95.06 88 HIS A O 1
ATOM 688 N N . VAL A 1 89 ? 1.481 2.287 2.677 1.00 94.94 89 VAL A N 1
ATOM 689 C CA . VAL A 1 89 ? 0.159 2.631 3.190 1.00 94.94 89 VAL A CA 1
ATOM 690 C C . VAL A 1 89 ? -0.032 2.157 4.625 1.00 94.94 89 VAL A C 1
ATOM 692 O O . VAL A 1 89 ? 0.564 1.168 5.046 1.00 94.94 89 VAL A O 1
ATOM 695 N N . ALA A 1 90 ? -0.898 2.846 5.364 1.00 95.00 90 ALA A N 1
ATOM 696 C CA . ALA A 1 90 ? -1.402 2.414 6.661 1.00 95.00 90 ALA A CA 1
ATOM 697 C C . ALA A 1 90 ? -2.887 2.039 6.568 1.00 95.00 90 ALA A C 1
ATOM 699 O O . ALA A 1 90 ? -3.702 2.775 6.006 1.00 95.00 90 ALA A O 1
ATOM 700 N N . THR A 1 91 ? -3.223 0.885 7.134 1.00 93.62 91 THR A N 1
ATOM 701 C CA . THR A 1 91 ? -4.586 0.349 7.254 1.00 93.62 91 THR A CA 1
ATOM 702 C C . THR A 1 91 ? -5.301 0.919 8.478 1.00 93.62 91 THR A C 1
ATOM 704 O O . THR A 1 91 ? -4.668 1.430 9.404 1.00 93.62 91 THR A O 1
ATOM 707 N N . ALA A 1 92 ? -6.629 0.791 8.516 1.00 87.88 92 ALA A N 1
ATOM 708 C CA . ALA A 1 92 ? -7.433 1.197 9.671 1.00 87.88 92 ALA A CA 1
ATOM 709 C C . ALA A 1 92 ? -7.089 0.413 10.955 1.00 87.88 92 ALA A C 1
ATOM 711 O O . ALA A 1 92 ? -7.251 0.937 12.054 1.00 87.88 92 ALA A O 1
ATOM 712 N N . ASP A 1 93 ? -6.561 -0.808 10.819 1.00 88.44 93 ASP A N 1
ATOM 713 C CA . ASP A 1 93 ? -6.089 -1.645 11.929 1.00 88.44 93 ASP A CA 1
ATOM 714 C C . ASP A 1 93 ? -4.732 -1.195 12.503 1.00 88.44 93 ASP A C 1
ATOM 716 O O . ASP A 1 93 ? -4.193 -1.832 13.408 1.00 88.44 93 ASP A O 1
ATOM 720 N N . GLY A 1 94 ? -4.147 -0.116 11.970 1.00 89.25 94 GLY A N 1
ATOM 721 C CA . GLY A 1 94 ? -2.858 0.418 12.408 1.00 89.25 94 GLY A CA 1
ATOM 722 C C . GLY A 1 94 ? -1.646 -0.346 11.871 1.00 89.25 94 GLY A C 1
ATOM 723 O O . GLY A 1 94 ? -0.517 -0.027 12.237 1.00 89.25 94 GLY A O 1
ATOM 724 N N . LYS A 1 95 ? -1.846 -1.335 10.989 1.00 92.69 95 LYS A N 1
ATOM 725 C CA . LYS A 1 95 ? -0.744 -1.972 10.258 1.00 92.69 95 LYS A CA 1
ATOM 726 C C . LYS A 1 95 ? -0.304 -1.078 9.107 1.00 92.69 95 LYS A C 1
ATOM 728 O O . LYS A 1 95 ? -1.161 -0.544 8.400 1.00 92.69 95 LYS A O 1
ATOM 733 N N . ALA A 1 96 ? 0.999 -0.995 8.871 1.00 93.38 96 ALA A N 1
ATOM 734 C CA . ALA A 1 96 ? 1.570 -0.304 7.726 1.00 93.38 96 ALA A CA 1
ATOM 735 C C . ALA A 1 96 ? 2.479 -1.237 6.927 1.00 93.38 96 ALA A C 1
ATOM 737 O O . ALA A 1 96 ? 3.090 -2.149 7.483 1.00 93.38 96 ALA A O 1
ATOM 738 N N . GLY A 1 97 ? 2.540 -1.010 5.624 1.00 95.31 97 GLY A N 1
ATOM 739 C CA . GLY A 1 97 ? 3.379 -1.769 4.713 1.00 95.31 97 GLY A CA 1
ATOM 740 C C . GLY A 1 97 ? 3.147 -1.337 3.277 1.00 95.31 97 GLY A C 1
ATOM 741 O O . GLY A 1 97 ? 2.395 -0.401 3.002 1.00 95.31 97 GLY A O 1
ATOM 742 N N . HIS A 1 98 ? 3.803 -2.019 2.351 1.00 96.25 98 HIS A N 1
ATOM 743 C CA . HIS A 1 98 ? 3.737 -1.660 0.944 1.00 96.25 98 HIS A CA 1
ATOM 744 C C . HIS A 1 98 ? 2.692 -2.472 0.193 1.00 96.25 98 HIS A C 1
ATOM 746 O O . HIS A 1 98 ? 2.500 -3.667 0.437 1.00 96.25 98 HIS A O 1
ATOM 752 N N . VAL A 1 99 ? 2.056 -1.812 -0.766 1.00 96.12 99 VAL A N 1
ATOM 753 C CA . VAL A 1 99 ? 1.092 -2.404 -1.692 1.00 96.12 99 VAL A CA 1
ATOM 754 C C . VAL A 1 99 ? 1.351 -1.873 -3.102 1.00 96.12 99 VAL A C 1
ATOM 756 O O . VAL A 1 99 ? 1.872 -0.765 -3.243 1.00 96.12 99 VAL A O 1
ATOM 759 N N . PRO A 1 100 ? 1.005 -2.613 -4.166 1.00 96.06 100 PRO A N 1
ATOM 760 C CA . PRO A 1 100 ? 1.177 -2.108 -5.522 1.00 96.06 100 PRO A CA 1
ATOM 761 C C . PRO A 1 100 ? 0.261 -0.904 -5.769 1.00 96.06 100 PRO A C 1
ATOM 763 O O . PRO A 1 100 ? -0.922 -0.941 -5.426 1.00 96.06 100 PRO A O 1
ATOM 766 N N . GLU A 1 101 ? 0.760 0.137 -6.434 1.00 94.44 101 GLU A N 1
ATOM 767 C CA . GLU A 1 101 ? -0.006 1.365 -6.695 1.00 94.44 101 GLU A CA 1
ATOM 768 C C . GLU A 1 101 ? -1.322 1.101 -7.439 1.00 94.44 101 GLU A C 1
ATOM 770 O O . GLU A 1 101 ? -2.341 1.738 -7.185 1.00 94.44 101 GLU A O 1
ATOM 775 N N . ALA A 1 102 ? -1.336 0.087 -8.311 1.00 95.00 102 ALA A N 1
ATOM 776 C CA . ALA A 1 102 ? -2.498 -0.283 -9.114 1.00 95.00 102 ALA A CA 1
ATOM 777 C C . ALA A 1 102 ? -3.703 -0.741 -8.267 1.00 95.00 102 ALA A C 1
ATOM 779 O O . ALA A 1 102 ? -4.818 -0.844 -8.783 1.00 95.00 102 ALA A O 1
ATOM 780 N N . PHE A 1 103 ? -3.482 -1.028 -6.980 1.00 94.88 103 PHE A N 1
ATOM 781 C CA . PHE A 1 103 ? -4.492 -1.505 -6.041 1.00 94.88 103 PHE A CA 1
ATOM 782 C C . PHE A 1 103 ? -5.110 -0.367 -5.230 1.00 94.88 103 PHE A C 1
ATOM 784 O O . PHE A 1 103 ? -6.128 -0.588 -4.577 1.00 94.88 103 PHE A O 1
ATOM 791 N N . VAL A 1 104 ? -4.549 0.844 -5.283 1.00 94.50 104 VAL A N 1
ATOM 792 C CA . VAL A 1 104 ? -4.994 1.976 -4.468 1.00 94.50 104 VAL A CA 1
ATOM 793 C C . VAL A 1 104 ? -5.335 3.162 -5.358 1.00 94.50 104 VAL A C 1
ATOM 795 O O . VAL A 1 104 ? -4.525 3.666 -6.127 1.00 94.50 104 VAL A O 1
ATOM 798 N N . ARG A 1 105 ? -6.558 3.670 -5.220 1.00 94.81 105 ARG A N 1
ATOM 799 C CA . ARG A 1 105 ? -6.985 4.908 -5.871 1.00 94.81 105 ARG A CA 1
ATOM 800 C C . ARG A 1 105 ? -6.904 6.061 -4.887 1.00 94.81 105 ARG A C 1
ATOM 802 O O . ARG A 1 105 ? -7.656 6.063 -3.920 1.00 94.81 105 ARG A O 1
ATOM 809 N N . LEU A 1 106 ? -6.075 7.069 -5.158 1.00 93.31 106 LEU A N 1
ATOM 810 C CA . LEU A 1 106 ? -6.027 8.275 -4.325 1.00 93.31 106 LEU A CA 1
ATOM 811 C C . LEU A 1 106 ? -7.390 8.974 -4.283 1.00 93.31 106 LEU A C 1
ATOM 813 O O . LEU A 1 106 ? -8.005 9.261 -5.317 1.00 93.31 106 LEU A O 1
ATOM 817 N N . ASN A 1 107 ? -7.838 9.277 -3.073 1.00 91.31 107 ASN A N 1
ATOM 818 C CA . ASN A 1 107 ? -8.984 10.127 -2.826 1.00 91.31 107 ASN A CA 1
ATOM 819 C C . ASN A 1 107 ? -8.503 11.562 -3.040 1.00 91.31 107 ASN A C 1
ATOM 821 O O . ASN A 1 107 ? -7.564 12.001 -2.386 1.00 91.31 107 ASN A O 1
ATOM 825 N N . GLY A 1 108 ? -9.085 12.281 -4.002 1.00 80.81 108 GLY A N 1
ATOM 826 C CA . GLY A 1 108 ? -8.626 13.632 -4.326 1.00 80.81 108 GLY A CA 1
ATOM 827 C C . GLY A 1 108 ? -8.598 14.527 -3.085 1.00 80.81 108 GLY A C 1
ATOM 828 O O . GLY A 1 108 ? -9.521 14.487 -2.271 1.00 80.81 108 GLY A O 1
ATOM 829 N N . ARG A 1 109 ? -7.564 15.370 -2.964 1.00 65.19 109 ARG A N 1
ATOM 830 C CA . ARG A 1 109 ? -7.559 16.472 -1.996 1.00 65.19 109 ARG A CA 1
ATOM 831 C C . ARG A 1 109 ? -8.735 17.364 -2.358 1.00 65.19 109 ARG A C 1
ATOM 833 O O . ARG A 1 109 ? -8.672 18.080 -3.356 1.00 65.19 109 ARG A O 1
ATOM 840 N N . LEU A 1 110 ? -9.829 17.276 -1.605 1.00 57.50 110 LEU A N 1
ATOM 841 C CA . LEU A 1 110 ? -10.922 18.223 -1.756 1.00 57.50 110 LEU A CA 1
ATOM 842 C C . LEU A 1 110 ? -10.314 19.607 -1.555 1.00 57.50 110 LEU A C 1
ATOM 844 O O . LEU A 1 110 ? -9.750 19.916 -0.510 1.00 57.50 110 LEU A O 1
ATOM 848 N N . ASN A 1 111 ? -10.346 20.366 -2.639 1.00 48.16 111 ASN A N 1
ATOM 849 C CA . ASN A 1 111 ? -9.784 21.683 -2.803 1.00 48.16 111 ASN A CA 1
ATOM 850 C C . ASN A 1 111 ? -10.107 22.568 -1.587 1.00 48.16 111 ASN A C 1
ATOM 852 O O . ASN A 1 111 ? -11.209 23.106 -1.483 1.00 48.16 111 ASN A O 1
ATOM 856 N N . GLN A 1 112 ? -9.145 22.754 -0.680 1.00 52.06 112 GLN A N 1
ATOM 857 C CA . GLN A 1 112 ? -9.155 23.843 0.295 1.00 52.06 112 GLN A CA 1
ATOM 858 C C . GLN A 1 112 ? -8.815 25.150 -0.443 1.00 52.06 112 GLN A C 1
ATOM 860 O O . GLN A 1 112 ? -7.797 25.780 -0.205 1.00 52.06 112 GLN A O 1
ATOM 865 N N . MET A 1 113 ? -9.654 25.511 -1.414 1.00 49.09 113 MET A N 1
ATOM 866 C CA . MET A 1 113 ? -9.662 26.796 -2.123 1.00 49.09 113 MET A CA 1
ATOM 867 C C . MET A 1 113 ? -11.116 27.207 -2.413 1.00 49.09 113 MET A C 1
ATOM 869 O O . MET A 1 113 ? -11.439 27.726 -3.472 1.00 49.09 113 MET A O 1
ATOM 873 N N . ALA A 1 114 ? -12.025 26.921 -1.477 1.00 52.59 114 ALA A N 1
ATOM 874 C CA . ALA A 1 114 ? -13.337 27.570 -1.401 1.00 52.59 114 ALA A CA 1
ATOM 875 C C . ALA A 1 114 ? -13.377 28.609 -0.262 1.00 52.59 114 ALA A C 1
ATOM 877 O O . ALA A 1 114 ? -14.443 28.963 0.232 1.00 52.59 114 ALA A O 1
ATOM 878 N N . SER A 1 115 ? -12.203 29.087 0.155 1.00 50.53 115 SER A N 1
ATOM 879 C CA . SER A 1 115 ? -12.034 30.236 1.038 1.00 50.53 115 SER A CA 1
ATOM 880 C C . SER A 1 115 ? -11.100 31.209 0.327 1.00 50.53 115 SER A C 1
ATOM 882 O O . SER A 1 115 ? -9.998 30.812 -0.045 1.00 50.53 115 SER A O 1
ATOM 884 N N . SER A 1 116 ? -11.512 32.471 0.201 1.00 53.22 116 SER A N 1
ATOM 885 C CA . SER A 1 116 ? -10.774 33.608 -0.392 1.00 53.22 116 SER A CA 1
ATOM 886 C C . SER A 1 116 ? -11.033 33.918 -1.875 1.00 53.22 116 SER A C 1
ATOM 888 O O . SER A 1 116 ? -10.100 34.175 -2.621 1.00 53.22 116 SER A O 1
ATOM 890 N N . GLU A 1 117 ? -12.293 34.017 -2.297 1.00 54.12 117 GLU A N 1
ATOM 891 C CA . GLU A 1 117 ? -12.649 35.046 -3.288 1.00 54.12 117 GLU A CA 1
ATOM 892 C C . GLU A 1 117 ? -13.781 35.879 -2.682 1.00 54.12 117 GLU A C 1
ATOM 894 O O . GLU A 1 117 ? -14.969 35.584 -2.796 1.00 54.12 117 GLU A O 1
ATOM 899 N N . VAL A 1 118 ? -13.369 36.855 -1.872 1.00 56.12 118 VAL A N 1
ATOM 900 C CA . VAL A 1 118 ? -14.236 37.915 -1.366 1.00 56.12 118 VAL A CA 1
ATOM 901 C C . VAL A 1 118 ? -14.731 38.714 -2.567 1.00 56.12 118 VAL A C 1
ATOM 903 O O . VAL A 1 118 ? -13.971 39.427 -3.216 1.00 56.12 118 VAL A O 1
ATOM 906 N N . LEU A 1 119 ? -16.015 38.556 -2.880 1.00 57.28 119 LEU A N 1
ATOM 907 C CA . LEU A 1 119 ? -16.744 39.453 -3.765 1.00 57.28 119 LEU A CA 1
ATOM 908 C C . LEU A 1 119 ? -16.850 40.813 -3.074 1.00 57.28 119 LEU A C 1
ATOM 910 O O . LEU A 1 119 ? -17.779 41.051 -2.307 1.00 57.28 119 LEU A O 1
ATOM 914 N N . GLU A 1 120 ? -15.909 41.702 -3.358 1.00 58.22 120 GLU A N 1
ATOM 915 C CA . GLU A 1 120 ? -16.035 43.117 -3.020 1.00 58.22 120 GLU A CA 1
ATOM 916 C C . GLU A 1 120 ? -15.843 43.973 -4.275 1.00 58.22 120 GLU A C 1
ATOM 918 O O . GLU A 1 120 ? -15.030 44.887 -4.325 1.00 58.22 120 GLU A O 1
ATOM 923 N N . ASP A 1 121 ? -16.653 43.700 -5.302 1.00 50.22 121 ASP A N 1
ATOM 924 C CA . ASP A 1 121 ? -16.977 44.725 -6.297 1.00 50.22 121 ASP A CA 1
ATOM 925 C C . ASP A 1 121 ? -18.073 45.625 -5.702 1.00 50.22 121 ASP A C 1
ATOM 927 O O . ASP A 1 121 ? -19.269 45.506 -5.973 1.00 50.22 121 ASP A O 1
ATOM 931 N N . SER A 1 122 ? -17.643 46.468 -4.761 1.00 57.50 122 SER A N 1
ATOM 932 C CA . SER A 1 122 ? -18.421 47.584 -4.221 1.00 57.50 122 SER A CA 1
ATOM 933 C C . SER A 1 122 ? -17.921 48.900 -4.820 1.00 57.50 122 SER A C 1
ATOM 935 O O . SER A 1 122 ? -17.735 49.866 -4.090 1.00 57.50 122 SER A O 1
ATOM 937 N N . ASP A 1 123 ? -17.677 48.957 -6.132 1.00 61.41 123 ASP A N 1
ATOM 938 C CA . ASP A 1 123 ? -17.358 50.211 -6.827 1.00 61.41 123 ASP A CA 1
ATOM 939 C C . ASP A 1 123 ? -18.088 50.286 -8.173 1.00 61.41 123 ASP A C 1
ATOM 941 O O . ASP A 1 123 ? -17.512 50.091 -9.235 1.00 61.41 123 ASP A O 1
ATOM 945 N N . ALA A 1 124 ? -19.400 50.537 -8.116 1.00 58.81 124 ALA A N 1
ATOM 946 C CA . ALA A 1 124 ? -20.144 51.209 -9.188 1.00 58.81 124 ALA A CA 1
ATOM 947 C C . ALA A 1 124 ? -21.595 51.486 -8.760 1.00 58.81 124 ALA A C 1
ATOM 949 O O . ALA A 1 124 ? -22.551 50.878 -9.250 1.00 58.81 124 ALA A O 1
ATOM 950 N N . ARG A 1 125 ? -21.795 52.460 -7.868 1.00 55.41 125 ARG A N 1
ATOM 951 C CA . ARG A 1 125 ? -23.043 53.233 -7.871 1.00 55.41 125 ARG A CA 1
ATOM 952 C C . ARG A 1 125 ? -22.710 54.662 -8.294 1.00 55.41 125 ARG A C 1
ATOM 954 O O . ARG A 1 125 ? -21.977 55.346 -7.590 1.00 55.41 125 ARG A O 1
ATOM 961 N N . LEU A 1 126 ? -23.224 55.000 -9.482 1.00 49.09 126 LEU A N 1
ATOM 962 C CA . LEU A 1 126 ? -23.298 56.323 -10.113 1.00 49.09 126 LEU A CA 1
ATOM 963 C C . LEU A 1 126 ? -23.539 57.473 -9.127 1.00 49.09 126 LEU A C 1
ATOM 965 O O . LEU A 1 126 ? -24.419 57.300 -8.250 1.00 49.09 126 LEU A O 1
#

pLDDT: mean 73.78, std 19.3, range [39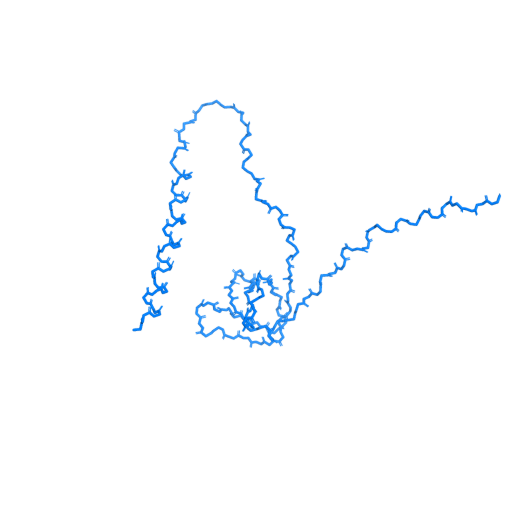.41, 96.38]

Radius of gyration: 23.97 Å; chains: 1; bounding box: 52×69×54 Å

Sequence (126 aa):
DEALVLLRQALEVLTTELETKQASLMESNADTDGREGNVQQEEGEEDSISSQTGTVLYDFKASEDWQVDIVTGDIVVVLEQGIDGWWHVATADGKAGHVPEAFVRLNGRLNQMASSEVLEDSDARL

InterPro domains:
  IPR001452 SH3 domain [PF14604] (56-104)
  IPR001452 SH3 domain [PS50002] (49-109)
  IPR001452 SH3 domain [SM00326] (52-108)
  IPR036028 SH3-like domain superfamily [SSF50044] (51-109)

Foldseek 3Di:
DVVVVVVVVVVVVVVVVVVVVVVVVPPDDPDDDDDDDDDDPDPPPPPVCPQWKWAFQAFDDDPDPQADTDHHGFIWGFPADDPVQWTWIAGPVRDIHIDGNVGIGTDDPPDPPPPDPPPPPPPDDD

Organism: NCBI:txid3111310

Secondary structure (DSSP, 8-state):
-HHHHHHHHHHHHHHHHHHHHHHTTTS------------------------EEEEE-S-B--SSTTB--B-TT-EEEEEEE-TTSEEEEE-TTS-EEEEEGGGEEEPP---S-SS-----------